Protein AF-A0A6L3X9N5-F1 (afdb_monomer)

Structure (mmCIF, N/CA/C/O backbone):
data_AF-A0A6L3X9N5-F1
#
_entry.id   AF-A0A6L3X9N5-F1
#
loop_
_atom_site.group_PDB
_atom_site.id
_atom_site.type_symbol
_atom_site.label_atom_id
_atom_site.label_alt_id
_atom_site.label_comp_id
_atom_site.label_asym_id
_atom_site.label_entity_id
_atom_site.label_seq_id
_atom_site.pdbx_PDB_ins_code
_atom_site.Cartn_x
_atom_site.Cartn_y
_atom_site.Cartn_z
_atom_site.occupancy
_atom_site.B_iso_or_equiv
_atom_site.auth_seq_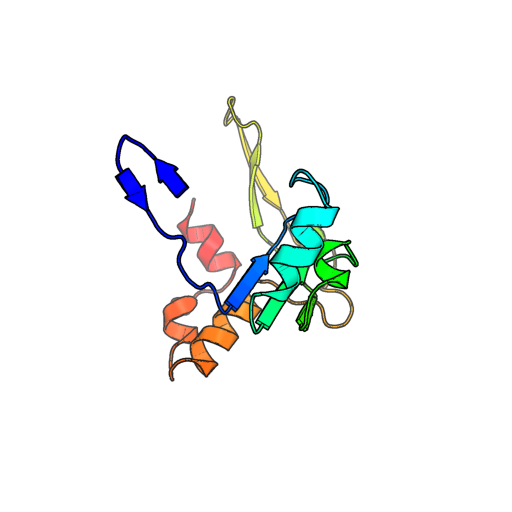id
_atom_site.auth_comp_id
_atom_site.auth_asym_id
_atom_site.auth_atom_id
_atom_site.pdbx_PDB_model_num
ATOM 1 N N . TYR A 1 1 ? 23.216 -17.745 -5.261 1.00 89.69 1 TYR A N 1
ATOM 2 C CA . TYR A 1 1 ? 23.968 -16.522 -5.569 1.00 89.69 1 TYR A CA 1
ATOM 3 C C . TYR A 1 1 ? 25.138 -16.423 -4.612 1.00 89.69 1 TYR A C 1
ATOM 5 O O . TYR A 1 1 ? 25.022 -16.859 -3.475 1.00 89.69 1 TYR A O 1
ATOM 13 N N . GLN A 1 2 ? 26.260 -15.897 -5.093 1.00 94.94 2 GLN A N 1
ATOM 14 C CA . GLN A 1 2 ? 27.457 -15.691 -4.283 1.00 94.94 2 GLN A CA 1
ATOM 15 C C . GLN A 1 2 ? 27.336 -14.375 -3.519 1.00 94.94 2 GLN A C 1
ATOM 17 O O . GLN A 1 2 ? 27.064 -13.340 -4.129 1.00 94.94 2 GLN A O 1
ATOM 22 N N . HIS A 1 3 ? 27.521 -14.399 -2.203 1.00 93.44 3 HIS A N 1
ATOM 23 C CA . HIS A 1 3 ? 27.561 -13.187 -1.388 1.00 93.44 3 HIS A CA 1
ATOM 24 C C . HIS A 1 3 ? 28.453 -13.395 -0.165 1.00 93.44 3 HIS A C 1
ATOM 26 O O . HIS A 1 3 ? 28.259 -14.352 0.579 1.00 93.44 3 HIS A O 1
ATOM 32 N N . ASN A 1 4 ? 29.428 -12.503 0.039 1.00 93.56 4 ASN A N 1
ATOM 33 C CA . ASN A 1 4 ? 30.396 -12.560 1.142 1.00 93.56 4 ASN A CA 1
ATOM 34 C C . ASN A 1 4 ? 31.062 -13.944 1.312 1.00 93.56 4 ASN A C 1
ATOM 36 O O . ASN A 1 4 ? 31.163 -14.457 2.423 1.00 93.56 4 ASN A O 1
ATOM 40 N N . GLY A 1 5 ? 31.485 -14.559 0.200 1.00 95.56 5 GLY A N 1
ATOM 41 C CA . GLY A 1 5 ? 32.164 -15.864 0.197 1.00 95.56 5 GLY A CA 1
ATOM 42 C C . GLY A 1 5 ? 31.257 -17.063 0.484 1.00 95.56 5 GLY A C 1
ATOM 43 O O . GLY A 1 5 ? 31.761 -18.135 0.805 1.00 95.56 5 GLY A O 1
ATOM 44 N N . GLN A 1 6 ? 29.935 -16.884 0.408 1.00 95.12 6 GLN A N 1
ATOM 45 C CA . GLN A 1 6 ? 28.957 -17.942 0.632 1.00 95.12 6 GLN A CA 1
ATOM 46 C C . GLN A 1 6 ? 28.048 -18.147 -0.578 1.00 95.12 6 GLN A C 1
ATOM 48 O O . GLN A 1 6 ? 27.513 -17.192 -1.155 1.00 95.12 6 GLN A O 1
ATOM 53 N N . ASP A 1 7 ? 27.778 -19.417 -0.853 1.00 96.25 7 ASP A N 1
ATOM 54 C CA . ASP A 1 7 ? 26.750 -19.883 -1.770 1.00 96.25 7 ASP A CA 1
ATOM 55 C C . ASP A 1 7 ? 25.398 -19.822 -1.057 1.00 96.25 7 ASP A C 1
ATOM 57 O O . ASP A 1 7 ? 25.088 -20.637 -0.189 1.00 96.25 7 ASP A O 1
ATOM 61 N N . ARG A 1 8 ? 24.582 -18.824 -1.399 1.00 94.62 8 ARG A N 1
ATOM 62 C CA . ARG A 1 8 ? 23.242 -18.643 -0.826 1.00 94.62 8 ARG A CA 1
ATOM 63 C C . ARG A 1 8 ? 22.157 -18.972 -1.838 1.00 94.62 8 ARG A C 1
ATOM 65 O O . ARG A 1 8 ? 22.344 -18.802 -3.042 1.00 94.62 8 ARG A O 1
ATOM 72 N N . HIS A 1 9 ? 20.983 -19.361 -1.366 1.00 93.31 9 HIS A N 1
ATOM 73 C CA . HIS A 1 9 ? 19.789 -19.484 -2.198 1.00 93.31 9 HIS A CA 1
ATOM 74 C C . HIS A 1 9 ? 18.822 -18.355 -1.862 1.00 93.31 9 HIS A C 1
ATOM 76 O O . HIS A 1 9 ? 18.738 -17.926 -0.713 1.00 93.31 9 HIS A O 1
ATOM 82 N N . PHE A 1 10 ? 18.128 -17.839 -2.875 1.00 91.38 10 PHE A N 1
ATOM 83 C CA . PHE A 1 10 ? 17.020 -16.930 -2.613 1.00 91.38 10 PHE A CA 1
ATOM 84 C C . PHE A 1 10 ? 15.858 -17.721 -2.003 1.00 91.38 10 PHE A C 1
ATOM 86 O O . PHE A 1 10 ? 15.676 -18.882 -2.382 1.00 91.38 10 PHE A O 1
ATOM 93 N N . PRO A 1 11 ? 15.083 -17.119 -1.086 1.00 93.75 11 PRO A N 1
ATOM 94 C CA . PRO A 1 11 ? 13.847 -17.731 -0.627 1.00 93.75 11 PRO A CA 1
ATOM 95 C C . PRO A 1 11 ? 12.870 -17.901 -1.798 1.00 93.75 11 PRO A C 1
ATOM 97 O O . PRO A 1 11 ? 12.885 -17.125 -2.758 1.00 93.75 11 PRO A O 1
ATOM 100 N N . ASP A 1 12 ? 12.012 -18.913 -1.702 1.00 95.31 12 ASP A N 1
ATOM 101 C CA . ASP A 1 12 ? 10.928 -19.148 -2.655 1.00 95.31 12 ASP A CA 1
ATOM 102 C C . ASP A 1 12 ? 9.721 -18.274 -2.280 1.00 95.31 12 ASP A C 1
ATOM 104 O O . ASP A 1 12 ? 8.848 -18.671 -1.511 1.00 95.31 12 ASP A O 1
ATOM 108 N N . ILE A 1 13 ? 9.735 -17.024 -2.749 1.00 96.56 13 ILE A N 1
ATOM 109 C CA . ILE A 1 13 ? 8.700 -16.028 -2.446 1.00 96.56 13 ILE A CA 1
ATOM 110 C C . ILE A 1 13 ? 7.409 -16.399 -3.182 1.00 96.56 13 ILE A C 1
ATOM 112 O O . ILE A 1 13 ? 7.376 -16.390 -4.412 1.00 96.56 13 ILE A O 1
ATOM 116 N N . LYS A 1 14 ? 6.341 -16.676 -2.423 1.00 97.94 14 LYS A N 1
ATOM 117 C CA . LYS A 1 14 ? 5.013 -17.021 -2.962 1.00 97.94 14 LYS A CA 1
ATOM 118 C C . LYS A 1 14 ? 4.031 -15.861 -3.007 1.00 97.94 14 LYS A C 1
ATOM 120 O O . LYS A 1 14 ? 3.111 -15.883 -3.811 1.00 97.94 14 LYS A O 1
ATOM 125 N N . PHE A 1 15 ? 4.231 -14.847 -2.177 1.00 97.81 15 PHE A N 1
ATOM 126 C CA . PHE A 1 15 ? 3.300 -13.739 -2.036 1.00 97.81 15 PHE A CA 1
ATOM 127 C C . PHE A 1 15 ? 4.040 -12.407 -2.050 1.00 97.81 15 PHE A C 1
ATOM 129 O O . PHE A 1 15 ? 5.075 -12.267 -1.393 1.00 97.81 15 PHE A O 1
ATOM 136 N N . VAL A 1 16 ? 3.500 -11.435 -2.783 1.00 97.00 16 VAL A N 1
ATOM 137 C CA . VAL A 1 16 ? 4.001 -10.060 -2.816 1.00 97.00 16 VAL A CA 1
ATOM 138 C C . VAL A 1 16 ? 2.837 -9.106 -2.581 1.00 97.00 16 VAL A C 1
ATOM 140 O O . VAL A 1 16 ? 1.918 -9.043 -3.390 1.00 97.00 16 VAL A O 1
ATOM 143 N N . TRP A 1 17 ? 2.913 -8.319 -1.509 1.00 97.00 17 TRP A N 1
ATOM 144 C CA . TRP A 1 17 ? 2.088 -7.125 -1.331 1.00 97.00 17 TRP A CA 1
ATOM 145 C C . TRP A 1 17 ? 2.964 -5.900 -1.540 1.00 97.00 17 TRP A C 1
ATOM 147 O O . TRP A 1 17 ? 3.983 -5.749 -0.865 1.00 97.00 17 TRP A O 1
ATOM 157 N N . TRP A 1 18 ? 2.576 -5.017 -2.454 1.00 96.00 18 TRP A N 1
ATOM 158 C CA . TRP A 1 18 ? 3.301 -3.779 -2.711 1.00 96.00 18 TRP A CA 1
ATOM 159 C C . TRP A 1 18 ? 2.381 -2.568 -2.566 1.00 96.00 18 TRP A C 1
ATOM 161 O O . TRP A 1 18 ? 1.316 -2.537 -3.174 1.00 96.00 18 TRP A O 1
ATOM 171 N N . ALA A 1 19 ? 2.806 -1.554 -1.811 1.00 95.75 19 ALA A N 1
ATOM 172 C CA . ALA A 1 19 ? 2.081 -0.294 -1.647 1.00 95.75 19 ALA A CA 1
ATOM 173 C C . ALA A 1 19 ? 2.971 0.894 -2.049 1.00 95.75 19 ALA A C 1
ATOM 175 O O . ALA A 1 19 ? 4.121 0.979 -1.617 1.00 95.75 19 ALA A O 1
ATOM 176 N N . GLY A 1 20 ? 2.456 1.787 -2.901 1.00 82.19 20 GLY A N 1
ATOM 177 C CA . GLY A 1 20 ? 3.083 3.084 -3.199 1.00 82.19 20 GLY A CA 1
ATOM 178 C C . GLY A 1 20 ? 4.437 3.044 -3.924 1.00 82.19 20 GLY A C 1
ATOM 179 O O . GLY A 1 20 ? 5.294 3.888 -3.665 1.00 82.19 20 GLY A O 1
ATOM 180 N N . GLY A 1 21 ? 4.676 2.083 -4.828 1.00 82.62 21 GLY A N 1
ATOM 181 C CA . GLY A 1 21 ? 5.937 2.038 -5.576 1.00 82.62 21 GLY A CA 1
ATOM 182 C C . GLY A 1 21 ? 5.847 1.524 -7.011 1.00 82.62 21 GLY A C 1
ATOM 183 O O . GLY A 1 21 ? 4.896 0.875 -7.443 1.00 82.62 21 GLY A O 1
ATOM 184 N N . ALA A 1 22 ? 6.893 1.840 -7.772 1.00 86.31 22 ALA A N 1
ATOM 185 C CA . ALA A 1 22 ? 6.889 1.760 -9.226 1.00 86.31 22 ALA A CA 1
ATOM 186 C C . ALA A 1 22 ? 7.885 0.703 -9.751 1.00 86.31 22 ALA A C 1
ATOM 188 O O . ALA A 1 22 ? 8.892 1.014 -10.395 1.00 86.31 22 ALA A O 1
ATOM 189 N N . ASN A 1 23 ? 7.575 -0.567 -9.471 1.00 89.81 23 ASN A N 1
ATOM 190 C CA . ASN A 1 23 ? 8.387 -1.765 -9.751 1.00 89.81 23 ASN A CA 1
ATOM 191 C C . ASN A 1 23 ? 8.907 -1.834 -11.185 1.00 89.81 23 ASN A C 1
ATOM 193 O O . ASN A 1 23 ? 10.083 -2.091 -11.432 1.00 89.81 23 ASN A O 1
ATOM 197 N N . PHE A 1 24 ? 8.036 -1.527 -12.140 1.00 93.69 24 PHE A N 1
ATOM 198 C CA . PHE A 1 24 ? 8.346 -1.613 -13.566 1.00 93.69 24 PHE A CA 1
ATOM 199 C C . PHE A 1 24 ? 9.056 -0.374 -14.130 1.00 93.69 24 PHE A C 1
ATOM 201 O O . PHE A 1 24 ? 9.397 -0.364 -15.310 1.00 93.69 24 PHE A O 1
ATOM 208 N N . THR A 1 25 ? 9.313 0.648 -13.308 1.00 91.50 25 THR A N 1
ATOM 209 C CA . THR A 1 25 ? 10.108 1.829 -13.689 1.00 91.50 25 THR A CA 1
ATOM 210 C C . THR A 1 25 ? 11.412 1.957 -12.908 1.00 91.50 25 THR A C 1
ATOM 212 O O . THR A 1 25 ? 12.399 2.413 -13.475 1.00 91.50 25 THR A O 1
ATOM 215 N N . HIS A 1 26 ? 11.453 1.564 -11.629 1.00 92.62 26 HIS A N 1
ATOM 216 C CA . HIS A 1 26 ? 12.652 1.727 -10.796 1.00 92.62 26 HIS A CA 1
ATOM 217 C C . HIS A 1 26 ? 13.642 0.550 -10.890 1.00 92.62 26 HIS A C 1
ATOM 219 O O . HIS A 1 26 ? 14.817 0.705 -10.556 1.0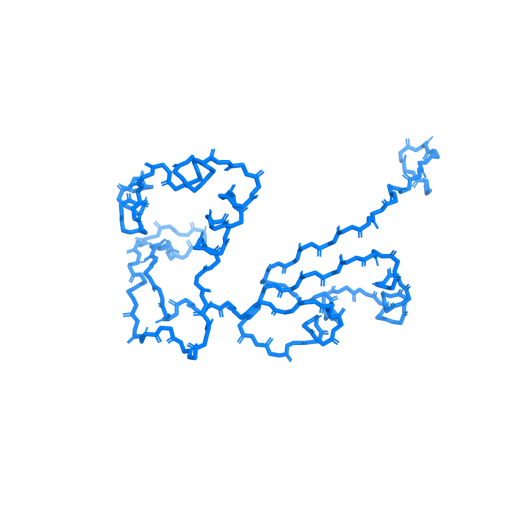0 92.62 26 HIS A O 1
ATOM 225 N N . HIS A 1 27 ? 13.183 -0.621 -11.348 1.00 95.06 27 HIS A N 1
ATOM 226 C CA . HIS A 1 27 ? 13.971 -1.844 -11.406 1.00 95.06 27 HIS A CA 1
ATOM 227 C C . HIS A 1 27 ? 14.497 -2.051 -12.822 1.00 95.06 27 HIS A C 1
ATOM 229 O O . HIS A 1 27 ? 13.801 -1.816 -13.811 1.00 95.06 27 HIS A O 1
ATOM 235 N N . GLN A 1 28 ? 15.753 -2.472 -12.913 1.00 94.50 28 GLN A N 1
ATOM 236 C CA . GLN A 1 28 ? 16.457 -2.591 -14.182 1.00 94.50 28 GLN A CA 1
ATOM 237 C C . GLN A 1 28 ? 16.058 -3.879 -14.909 1.00 94.50 28 GLN A C 1
ATOM 239 O O . GLN A 1 28 ? 15.572 -4.825 -14.295 1.00 94.50 28 GLN A O 1
ATOM 244 N N . ASP A 1 29 ? 16.312 -3.917 -16.220 1.00 97.31 29 ASP A N 1
ATOM 245 C CA . ASP A 1 29 ? 15.990 -5.057 -17.088 1.00 97.31 29 ASP A CA 1
ATOM 246 C C . ASP A 1 29 ? 14.539 -5.538 -16.906 1.00 97.31 29 ASP A C 1
ATOM 248 O O . ASP A 1 29 ? 14.243 -6.611 -16.370 1.00 97.31 29 ASP A O 1
ATOM 252 N N . THR A 1 30 ? 13.606 -4.718 -17.388 1.00 95.44 30 THR A N 1
ATOM 253 C CA . THR A 1 30 ? 12.165 -4.959 -17.266 1.00 95.44 30 THR A CA 1
ATOM 254 C C . THR A 1 30 ? 11.742 -6.304 -17.865 1.00 95.44 30 THR A C 1
ATOM 256 O O . THR A 1 30 ? 10.839 -6.949 -17.346 1.00 95.44 30 THR A O 1
ATOM 259 N N . ASN A 1 31 ? 12.421 -6.796 -18.906 1.00 96.06 31 ASN A N 1
ATOM 260 C CA . ASN A 1 31 ? 12.111 -8.102 -19.496 1.00 96.06 31 ASN A CA 1
ATOM 261 C C . ASN A 1 31 ? 12.436 -9.254 -18.540 1.00 96.06 31 ASN A C 1
ATOM 263 O O . ASN A 1 31 ? 11.686 -10.231 -18.453 1.00 96.06 31 ASN A O 1
ATOM 267 N N . ARG A 1 32 ? 13.557 -9.164 -17.816 1.00 96.75 32 ARG A N 1
ATOM 268 C CA . ARG A 1 32 ? 13.873 -10.116 -16.748 1.00 96.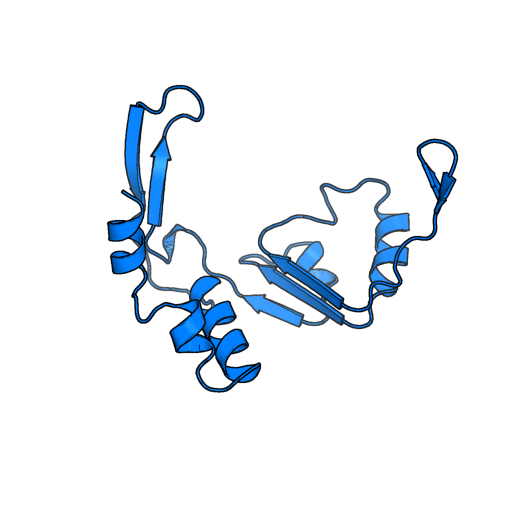75 32 ARG A CA 1
ATOM 269 C C . ARG A 1 32 ? 12.909 -9.976 -15.578 1.00 96.75 32 ARG A C 1
ATOM 271 O O . ARG A 1 32 ? 12.500 -11.009 -15.045 1.00 96.75 32 ARG A O 1
ATOM 278 N N . LEU A 1 33 ? 12.531 -8.749 -15.218 1.00 96.31 33 LEU A N 1
ATOM 279 C CA . LEU A 1 33 ? 11.542 -8.501 -14.173 1.00 96.31 33 LEU A CA 1
ATOM 280 C C . LEU A 1 33 ? 10.208 -9.166 -14.506 1.00 96.31 33 LEU A C 1
ATOM 282 O O . LEU A 1 33 ? 9.734 -9.938 -13.688 1.00 96.31 33 LEU A O 1
ATOM 286 N N . ILE A 1 34 ? 9.658 -8.957 -15.708 1.00 95.44 34 ILE A N 1
ATOM 287 C CA . ILE A 1 34 ? 8.388 -9.561 -16.146 1.00 95.44 34 ILE A CA 1
ATOM 288 C C . ILE A 1 34 ? 8.415 -11.075 -15.923 1.00 95.44 34 ILE A C 1
ATOM 290 O O . ILE A 1 34 ? 7.514 -11.616 -15.295 1.00 95.44 34 ILE A O 1
ATOM 294 N N . ARG A 1 35 ? 9.485 -11.761 -16.352 1.00 96.38 35 ARG A N 1
ATOM 295 C CA . ARG A 1 35 ? 9.629 -13.214 -16.143 1.00 96.38 35 ARG A CA 1
ATOM 296 C C . ARG A 1 35 ? 9.705 -13.604 -14.667 1.00 96.38 35 ARG A C 1
ATOM 298 O O . ARG A 1 35 ? 9.205 -14.658 -14.292 1.00 96.38 35 ARG A O 1
ATOM 305 N N . ALA A 1 36 ? 10.369 -12.803 -13.838 1.00 95.12 36 ALA A N 1
ATOM 306 C CA . ALA A 1 36 ? 10.455 -13.051 -12.401 1.00 95.12 36 ALA A CA 1
ATOM 307 C C . ALA A 1 36 ? 9.126 -12.769 -11.683 1.00 95.12 36 ALA A C 1
ATOM 309 O O . ALA A 1 36 ? 8.797 -13.476 -10.736 1.00 95.12 36 ALA A O 1
ATOM 310 N N . TRP A 1 37 ? 8.359 -11.789 -12.163 1.00 95.06 37 TRP A N 1
ATOM 311 C CA . TRP A 1 37 ? 7.069 -11.370 -11.616 1.00 95.06 37 TRP A CA 1
ATOM 312 C C . TRP A 1 37 ? 5.982 -12.438 -11.767 1.00 95.06 37 TRP A C 1
ATOM 314 O O . TRP A 1 37 ? 5.002 -12.403 -11.045 1.00 95.06 37 TRP A O 1
ATOM 324 N N . GLN A 1 38 ? 6.172 -13.407 -12.670 1.00 94.62 38 GLN A N 1
ATOM 325 C CA . GLN A 1 38 ? 5.287 -14.569 -12.834 1.00 94.62 38 GLN A CA 1
ATOM 326 C C . GLN A 1 38 ? 5.572 -15.711 -11.839 1.00 94.62 38 GLN A C 1
ATOM 328 O O . GLN A 1 38 ? 4.972 -16.775 -11.951 1.00 94.62 38 GLN A O 1
ATOM 333 N N . LYS A 1 39 ? 6.560 -15.564 -10.942 1.00 96.50 39 LYS A N 1
ATOM 334 C CA . LYS A 1 39 ? 6.945 -16.625 -9.995 1.00 96.50 39 LYS A CA 1
ATOM 335 C C . LYS A 1 39 ? 6.131 -16.651 -8.697 1.00 96.50 39 LYS A C 1
ATOM 337 O O . LYS A 1 39 ? 5.864 -17.763 -8.244 1.00 96.50 39 LYS A O 1
ATOM 342 N N . PRO A 1 40 ? 5.800 -15.507 -8.062 1.00 97.44 40 PRO A N 1
ATOM 343 C CA . PRO A 1 40 ? 4.876 -15.505 -6.935 1.00 97.44 40 PRO A CA 1
ATOM 344 C C . PRO A 1 40 ? 3.518 -16.070 -7.357 1.00 97.44 40 PRO A C 1
ATOM 346 O O . PRO A 1 40 ? 3.103 -15.916 -8.501 1.00 97.44 40 PRO A O 1
ATOM 349 N N . GLU A 1 41 ? 2.838 -16.721 -6.424 1.00 98.31 41 GLU A N 1
ATOM 350 C CA . GLU A 1 41 ? 1.495 -17.273 -6.612 1.00 98.31 41 GLU A CA 1
ATOM 351 C C . GLU A 1 41 ? 0.415 -16.191 -6.509 1.00 98.31 41 GLU A C 1
ATOM 353 O O . GLU A 1 41 ? -0.677 -16.370 -7.039 1.00 98.31 41 GLU A O 1
ATOM 358 N N . LEU A 1 42 ? 0.714 -15.086 -5.817 1.00 98.19 42 LEU A N 1
ATOM 359 C CA . LEU A 1 42 ? -0.190 -13.953 -5.675 1.00 98.19 42 LEU A CA 1
ATOM 360 C C . LEU A 1 42 ? 0.580 -12.635 -5.513 1.00 98.19 42 LEU A C 1
ATOM 362 O O . LEU A 1 42 ? 1.466 -12.505 -4.659 1.00 98.19 42 LEU A O 1
ATOM 366 N N . VAL A 1 43 ? 0.192 -11.643 -6.311 1.00 97.75 43 VAL A N 1
ATOM 367 C CA . VAL A 1 43 ? 0.686 -10.268 -6.281 1.00 97.75 43 VAL A CA 1
ATOM 368 C C . VAL A 1 43 ? -0.473 -9.297 -6.054 1.00 97.75 43 VAL A C 1
ATOM 370 O O . VAL A 1 43 ? -1.358 -9.145 -6.897 1.00 97.75 43 VAL A O 1
ATOM 373 N N . VAL A 1 44 ? -0.424 -8.587 -4.928 1.00 97.69 44 VAL A N 1
ATOM 374 C CA . VAL A 1 44 ? -1.372 -7.531 -4.557 1.00 97.69 4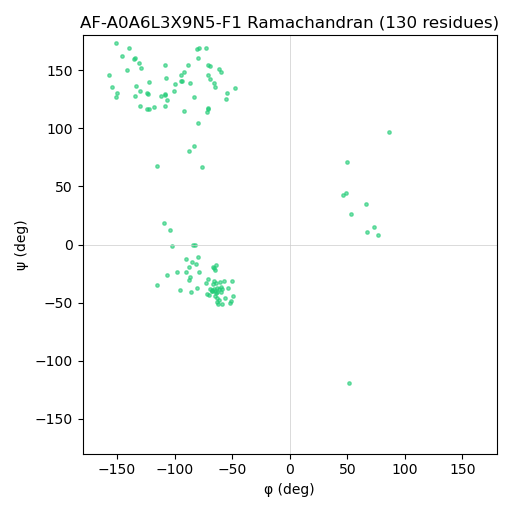4 VAL A CA 1
ATOM 375 C C . VAL A 1 44 ? -0.682 -6.175 -4.654 1.00 97.69 44 VAL A C 1
ATOM 377 O O . VAL A 1 44 ? 0.401 -5.985 -4.094 1.00 97.69 44 VAL A O 1
ATOM 380 N N . ILE A 1 45 ? -1.310 -5.224 -5.344 1.00 97.38 45 ILE A N 1
ATOM 381 C CA . ILE A 1 45 ? -0.824 -3.846 -5.466 1.00 97.38 45 ILE A CA 1
ATOM 382 C C . ILE A 1 45 ? -1.844 -2.886 -4.839 1.00 97.38 45 ILE A C 1
ATOM 384 O O . ILE A 1 45 ? -2.974 -2.804 -5.316 1.00 97.38 45 ILE A O 1
ATOM 388 N N . SER A 1 46 ? -1.434 -2.149 -3.801 1.00 97.00 46 SER A N 1
ATOM 389 C CA . SER A 1 46 ? -2.169 -0.994 -3.260 1.00 97.00 46 SER A CA 1
ATOM 390 C C . SER A 1 46 ? -1.675 0.277 -3.946 1.00 97.00 46 SER A C 1
ATOM 392 O O . SER A 1 46 ? -0.488 0.617 -3.855 1.00 97.00 46 SER A O 1
ATOM 394 N N . GLU A 1 47 ? -2.550 0.933 -4.704 1.00 95.69 47 GLU A N 1
ATOM 395 C CA . GLU A 1 47 ? -2.155 2.037 -5.574 1.00 95.69 47 GLU A CA 1
ATOM 396 C C . GLU A 1 47 ? -3.333 2.967 -5.893 1.00 95.69 47 GLU A C 1
ATOM 398 O O . GLU A 1 47 ? -4.475 2.536 -6.045 1.00 95.69 47 GLU A O 1
ATOM 403 N N . CYS A 1 48 ? -3.039 4.260 -6.023 1.00 95.81 48 CYS A N 1
ATOM 404 C CA . CYS A 1 48 ? -4.019 5.300 -6.344 1.00 95.81 48 CYS A CA 1
ATOM 405 C C . CYS A 1 48 ? -4.175 5.536 -7.862 1.00 95.81 48 CYS A C 1
ATOM 407 O O . CYS A 1 48 ? -5.125 6.176 -8.312 1.00 95.81 48 CYS A O 1
ATOM 409 N N . PHE A 1 49 ? -3.264 4.989 -8.675 1.00 94.06 49 PHE A N 1
ATOM 410 C CA . PHE A 1 49 ? -3.235 5.119 -10.134 1.00 94.06 49 PHE A CA 1
ATOM 411 C C . PHE A 1 49 ? -3.065 3.781 -10.878 1.00 94.06 49 PHE A C 1
ATOM 413 O O . PHE A 1 49 ? -2.447 2.833 -10.406 1.00 94.06 49 PHE A O 1
ATOM 420 N N . TRP A 1 50 ? -3.501 3.716 -12.139 1.00 94.69 50 TRP A N 1
ATOM 421 C CA . TRP A 1 50 ? -3.262 2.554 -13.013 1.00 94.69 50 TRP A CA 1
ATOM 422 C C . TRP A 1 50 ? -1.819 2.489 -13.555 1.00 94.69 50 TRP A C 1
ATOM 424 O O . TRP A 1 50 ? -1.562 2.636 -14.756 1.00 94.69 50 TRP A O 1
ATOM 434 N N . THR A 1 51 ? -0.854 2.269 -12.659 1.00 94.69 51 THR A N 1
ATOM 435 C CA . THR A 1 51 ? 0.577 2.163 -12.978 1.00 94.69 51 THR A CA 1
ATOM 436 C C . THR A 1 51 ? 0.922 0.854 -13.696 1.00 94.69 51 THR A C 1
ATOM 438 O O . THR A 1 51 ? 0.128 -0.085 -13.766 1.00 94.69 51 THR A O 1
ATOM 441 N N . ALA A 1 52 ? 2.143 0.753 -14.236 1.00 94.50 52 ALA A N 1
ATOM 442 C CA . ALA A 1 52 ? 2.632 -0.502 -14.806 1.00 94.50 52 ALA A CA 1
ATOM 443 C C . ALA A 1 52 ? 2.692 -1.634 -13.762 1.00 94.50 52 ALA A C 1
ATOM 445 O O . ALA A 1 52 ? 2.434 -2.776 -14.125 1.00 94.50 52 ALA A O 1
ATOM 446 N N . SER A 1 53 ? 2.962 -1.329 -12.485 1.00 94.06 53 SER A N 1
ATOM 447 C CA . SER A 1 53 ? 2.878 -2.310 -11.394 1.00 94.06 53 SER A CA 1
ATOM 448 C C . SER A 1 53 ? 1.451 -2.829 -11.226 1.00 94.06 53 SER A C 1
ATOM 450 O O . SER A 1 53 ? 1.253 -4.039 -11.242 1.00 94.06 53 SER A O 1
ATOM 452 N N . ALA A 1 54 ? 0.460 -1.931 -11.154 1.00 95.31 54 ALA A N 1
ATOM 45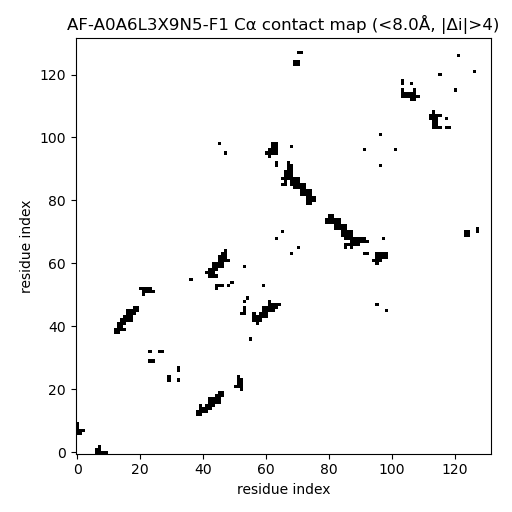3 C CA . ALA A 1 54 ? -0.950 -2.306 -11.026 1.00 95.31 54 ALA A CA 1
ATOM 454 C C . ALA A 1 54 ? -1.431 -3.174 -12.204 1.00 95.31 54 ALA A C 1
ATOM 456 O O . ALA A 1 54 ? -2.173 -4.129 -12.013 1.00 95.31 54 ALA A O 1
ATOM 457 N N . LYS A 1 55 ? -0.946 -2.907 -13.425 1.00 94.50 55 LYS A N 1
ATOM 458 C CA . LYS A 1 55 ? -1.261 -3.719 -14.617 1.00 94.50 55 LYS A CA 1
ATOM 459 C C . LYS A 1 55 ? -0.716 -5.152 -14.576 1.00 94.50 55 LYS A C 1
ATOM 461 O O . LYS A 1 55 ? -1.192 -5.978 -15.346 1.00 94.50 55 LYS A O 1
ATOM 466 N N . HIS A 1 56 ? 0.290 -5.429 -13.747 1.00 95.06 56 HIS A N 1
ATOM 467 C CA . HIS A 1 56 ? 0.890 -6.760 -13.581 1.00 95.06 56 HIS A CA 1
ATOM 468 C C . HIS A 1 56 ? 0.542 -7.384 -12.218 1.00 95.06 56 HIS A C 1
ATOM 470 O O . HIS A 1 56 ? 1.253 -8.277 -11.758 1.00 95.06 56 HIS A O 1
ATOM 476 N N . ALA A 1 57 ? -0.497 -6.881 -11.551 1.00 96.62 57 ALA A N 1
ATOM 477 C CA . ALA A 1 57 ? -1.020 -7.441 -10.313 1.00 96.62 57 ALA A CA 1
ATOM 478 C C . ALA A 1 57 ? -2.080 -8.508 -10.600 1.00 96.62 57 ALA A C 1
ATOM 480 O O . ALA A 1 57 ? -2.782 -8.425 -11.609 1.00 96.62 57 ALA A O 1
ATOM 481 N N . ASP A 1 58 ? -2.257 -9.440 -9.668 1.00 98.19 58 ASP A N 1
ATOM 482 C CA . ASP A 1 58 ? -3.437 -10.307 -9.643 1.00 98.19 58 ASP A CA 1
ATOM 483 C C . ASP A 1 58 ? -4.627 -9.576 -9.003 1.00 98.19 58 ASP A C 1
ATOM 485 O O . ASP A 1 58 ? -5.765 -9.708 -9.449 1.00 98.19 58 ASP A O 1
ATOM 489 N N . ILE A 1 59 ? -4.358 -8.771 -7.965 1.00 97.62 59 ILE A N 1
ATOM 490 C CA . ILE A 1 59 ? -5.348 -7.947 -7.263 1.00 97.62 59 ILE A CA 1
ATOM 491 C C . ILE A 1 59 ? -4.827 -6.513 -7.155 1.00 97.62 59 ILE A C 1
ATOM 493 O O . ILE A 1 59 ? -3.698 -6.278 -6.718 1.00 97.62 59 ILE A O 1
ATOM 497 N N . VAL A 1 60 ? -5.678 -5.550 -7.507 1.00 97.06 60 VAL A N 1
ATOM 498 C CA . VAL A 1 60 ? -5.426 -4.119 -7.300 1.00 97.06 60 VAL A CA 1
ATOM 499 C C . VAL A 1 60 ? -6.393 -3.599 -6.247 1.00 97.06 60 VAL A C 1
ATOM 501 O O . VAL A 1 60 ? -7.602 -3.787 -6.374 1.00 97.06 60 VAL A O 1
ATOM 504 N N . LEU A 1 61 ? -5.856 -2.941 -5.222 1.00 97.25 61 LEU A N 1
ATOM 505 C CA . LEU A 1 61 ? -6.631 -2.263 -4.190 1.00 97.25 61 LEU A CA 1
ATOM 506 C C . LEU A 1 61 ? -6.500 -0.746 -4.387 1.00 97.25 61 LEU A C 1
ATOM 508 O O . LEU A 1 61 ? -5.374 -0.238 -4.361 1.00 97.25 61 LEU A O 1
ATOM 512 N N . PRO A 1 62 ? -7.609 -0.020 -4.621 1.00 97.06 62 PRO A N 1
ATOM 513 C CA . PRO A 1 62 ? -7.561 1.417 -4.841 1.00 97.06 62 PRO A CA 1
ATOM 514 C C . PRO A 1 62 ? -7.247 2.147 -3.530 1.00 97.06 62 PRO A C 1
ATOM 516 O O . PRO A 1 62 ? -8.052 2.152 -2.595 1.00 97.06 62 PRO A O 1
ATOM 519 N N . ALA A 1 63 ? -6.077 2.778 -3.478 1.00 97.50 63 ALA A N 1
ATOM 520 C CA . ALA A 1 63 ? -5.646 3.589 -2.345 1.00 97.50 63 ALA A CA 1
ATOM 521 C C . ALA A 1 63 ? -6.035 5.059 -2.536 1.00 97.50 63 ALA A C 1
ATOM 523 O O . ALA A 1 63 ? -6.043 5.574 -3.657 1.00 97.50 63 ALA A O 1
ATOM 524 N N . THR A 1 64 ? -6.308 5.762 -1.441 1.00 97.94 64 THR A N 1
ATOM 525 C CA . THR A 1 64 ? -6.469 7.220 -1.463 1.00 97.94 64 THR A CA 1
ATOM 526 C C . THR A 1 64 ? -5.141 7.938 -1.704 1.00 97.94 64 THR A C 1
ATOM 528 O O . THR A 1 64 ? -4.051 7.463 -1.369 1.00 97.94 64 THR A O 1
ATOM 531 N N . THR A 1 65 ? -5.225 9.146 -2.250 1.00 97.50 65 THR A N 1
ATOM 532 C CA . THR A 1 65 ? -4.129 10.117 -2.270 1.00 97.50 65 THR A CA 1
ATOM 533 C C . THR A 1 65 ? -4.031 10.862 -0.935 1.00 97.50 65 THR A C 1
ATOM 535 O O . THR A 1 65 ? -4.949 10.856 -0.115 1.00 97.50 65 THR A O 1
ATOM 538 N N . SER A 1 66 ? -2.934 11.593 -0.721 1.00 96.44 66 SER A N 1
ATOM 539 C CA . SER A 1 66 ? -2.776 12.441 0.469 1.00 96.44 66 SER A CA 1
ATOM 540 C C . SER A 1 66 ? -3.782 13.597 0.552 1.00 96.44 66 SER A C 1
ATOM 542 O O . SER A 1 66 ? -3.987 14.143 1.629 1.00 96.44 66 SER A O 1
ATOM 544 N N . PHE A 1 67 ? -4.445 13.969 -0.548 1.00 97.38 67 PHE A N 1
ATOM 545 C CA . PHE A 1 67 ? -5.480 15.009 -0.546 1.00 97.38 67 PHE A CA 1
ATOM 546 C C . PHE A 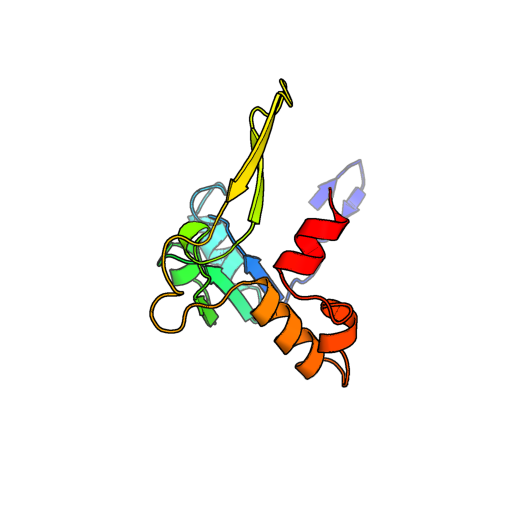1 67 ? -6.841 14.509 -0.040 1.00 97.38 67 PHE A C 1
ATOM 548 O O . PHE A 1 67 ? -7.743 15.317 0.198 1.00 97.38 67 PHE A O 1
ATOM 555 N N . GLU A 1 68 ? -6.996 13.196 0.116 1.00 98.00 68 GLU A N 1
ATOM 556 C CA . GLU A 1 68 ? -8.242 12.527 0.502 1.00 98.00 68 GLU A CA 1
ATOM 557 C C . GLU A 1 68 ? -8.273 12.105 1.978 1.00 98.00 68 GLU A C 1
ATOM 559 O O . GLU A 1 68 ? -9.307 11.638 2.456 1.00 98.00 68 GLU A O 1
ATOM 564 N N . ARG A 1 69 ? -7.187 12.356 2.721 1.00 96.06 69 ARG A N 1
ATOM 565 C CA . ARG A 1 69 ? -7.025 12.012 4.142 1.00 96.06 69 ARG A CA 1
ATOM 566 C C . ARG A 1 69 ? -6.321 13.113 4.933 1.00 96.06 69 ARG A C 1
ATOM 568 O O . ARG A 1 69 ? -5.828 14.075 4.348 1.00 96.06 69 ARG A O 1
ATOM 575 N N . ASN A 1 70 ? -6.332 12.996 6.259 1.00 95.19 70 ASN A N 1
ATOM 576 C CA . ASN A 1 70 ? -5.577 13.887 7.137 1.00 95.19 70 ASN A CA 1
ATOM 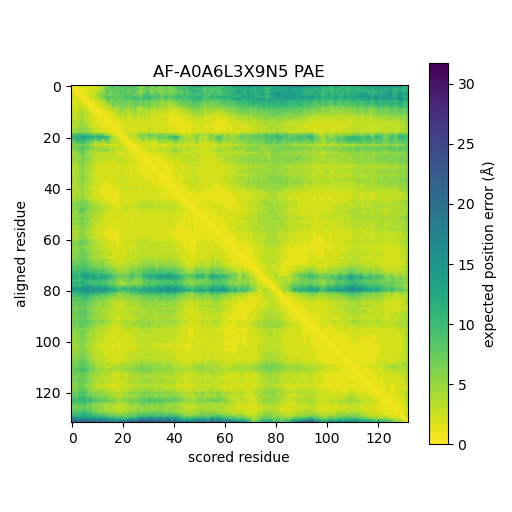577 C C . ASN A 1 70 ? -4.213 13.281 7.457 1.00 95.19 70 ASN A C 1
ATOM 579 O O . ASN A 1 70 ? -4.114 12.083 7.699 1.00 95.19 70 ASN A O 1
ATOM 583 N N . ASP A 1 71 ? -3.188 14.121 7.504 1.00 95.06 71 ASP A N 1
ATOM 584 C CA . ASP A 1 71 ? -1.853 13.735 7.953 1.00 95.06 71 ASP A CA 1
ATOM 585 C C . ASP A 1 71 ? -1.117 14.939 8.567 1.00 95.06 71 ASP A C 1
ATOM 587 O O . ASP A 1 71 ? -1.589 16.083 8.511 1.00 95.06 71 ASP A O 1
ATOM 591 N N . LEU A 1 72 ? 0.057 14.700 9.140 1.00 92.44 72 LEU A N 1
ATOM 592 C CA . LEU A 1 72 ? 0.958 15.728 9.645 1.00 92.44 72 LEU A CA 1
ATOM 593 C C . LEU A 1 72 ? 2.377 15.416 9.181 1.00 92.44 72 LEU A C 1
ATOM 595 O O . LEU A 1 72 ? 2.883 14.319 9.389 1.00 92.44 72 LEU A O 1
ATOM 599 N N . THR A 1 73 ? 3.037 16.389 8.556 1.00 91.19 73 THR A N 1
ATOM 600 C CA . THR A 1 73 ? 4.400 16.188 8.058 1.00 91.19 73 THR A CA 1
ATOM 601 C C . THR A 1 73 ? 5.319 17.345 8.403 1.00 91.19 73 THR A C 1
ATOM 603 O O . THR A 1 73 ? 4.890 18.459 8.700 1.00 91.19 73 THR A O 1
ATOM 606 N N . MET A 1 74 ? 6.614 17.078 8.347 1.00 90.62 74 MET A N 1
ATOM 607 C CA . MET A 1 74 ? 7.671 18.056 8.540 1.00 90.62 74 MET A CA 1
ATOM 608 C C . MET A 1 74 ? 8.108 18.605 7.181 1.00 90.62 74 MET A C 1
ATOM 610 O O . MET A 1 74 ? 8.238 17.850 6.221 1.00 90.62 74 MET A O 1
ATOM 614 N N . THR A 1 75 ? 8.385 19.904 7.080 1.00 90.00 75 THR A N 1
ATOM 615 C CA . THR A 1 75 ? 8.948 20.473 5.846 1.00 90.00 75 THR A CA 1
ATOM 616 C C . THR A 1 75 ? 10.447 20.681 5.951 1.00 90.00 75 THR A C 1
ATOM 618 O O . THR A 1 75 ? 10.921 21.339 6.884 1.00 90.00 75 THR A O 1
ATOM 621 N N . GLY A 1 76 ? 11.159 20.225 4.920 1.00 87.69 76 GLY A N 1
ATOM 622 C CA . GLY A 1 76 ? 12.594 20.414 4.767 1.00 87.69 76 GLY A CA 1
ATOM 623 C C . GLY A 1 76 ? 13.382 19.332 5.491 1.00 87.69 76 GLY A C 1
ATOM 624 O O . GLY A 1 76 ? 13.676 19.472 6.675 1.00 87.69 76 GLY A O 1
ATOM 625 N N . ASP A 1 77 ? 13.785 18.302 4.747 1.00 88.31 77 ASP A N 1
ATOM 626 C CA . ASP A 1 77 ? 14.465 17.096 5.245 1.00 88.31 77 ASP A CA 1
ATOM 627 C C . ASP A 1 77 ? 15.675 17.391 6.145 1.00 88.31 77 ASP A C 1
ATOM 629 O O . ASP A 1 77 ? 15.963 16.644 7.076 1.00 88.31 77 ASP A O 1
ATOM 633 N N . TYR A 1 78 ? 16.368 18.504 5.885 1.00 90.12 78 TYR A N 1
ATOM 634 C CA . TYR A 1 78 ? 17.539 18.937 6.652 1.00 90.12 78 TYR A CA 1
ATOM 635 C C . TYR A 1 78 ? 17.282 20.129 7.572 1.00 90.12 78 TYR A C 1
ATOM 637 O O . TYR A 1 78 ? 18.015 20.310 8.542 1.00 90.12 78 TYR A O 1
ATOM 645 N N . SER A 1 79 ? 16.302 20.978 7.258 1.00 90.44 79 SER A N 1
ATOM 646 C CA . SER A 1 79 ? 16.074 22.204 8.023 1.00 90.44 79 SER A CA 1
ATOM 647 C C . SER A 1 79 ? 15.159 21.973 9.221 1.00 90.44 79 SER A C 1
ATOM 649 O O . SER A 1 79 ? 15.326 22.657 10.228 1.00 90.44 79 SER A O 1
ATOM 651 N N . ASN A 1 80 ? 14.225 21.016 9.119 1.00 83.38 80 ASN A N 1
ATOM 652 C CA . ASN A 1 80 ? 13.234 20.694 10.149 1.00 83.38 80 ASN A CA 1
ATOM 653 C C . ASN A 1 80 ? 12.553 21.959 10.715 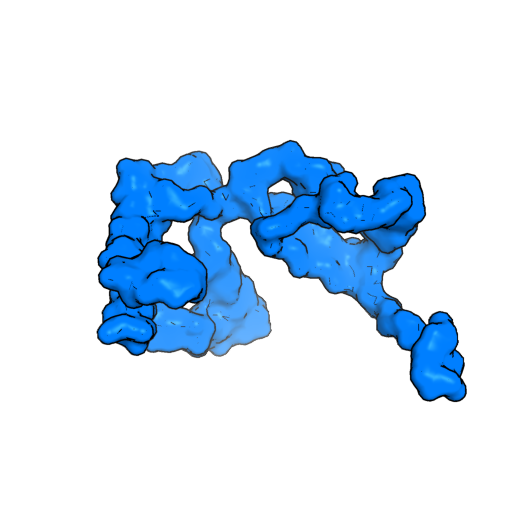1.00 83.38 80 ASN A C 1
ATOM 655 O O . ASN A 1 80 ? 12.435 22.160 11.922 1.00 83.38 80 ASN A O 1
ATOM 659 N N . GLN A 1 81 ? 12.201 22.892 9.827 1.00 87.62 81 GLN A N 1
ATOM 660 C CA . GLN A 1 81 ? 11.803 24.239 10.244 1.00 87.62 81 GLN A CA 1
ATOM 661 C C . GLN A 1 81 ? 10.321 24.354 10.581 1.00 87.62 81 GLN A C 1
ATOM 663 O O . GLN A 1 81 ? 9.946 25.214 11.382 1.00 87.62 81 GLN A O 1
ATOM 668 N N . HIS A 1 82 ? 9.475 23.524 9.969 1.00 88.56 82 HIS A N 1
ATOM 669 C CA . HIS A 1 82 ? 8.032 23.614 10.149 1.00 88.56 82 HIS A CA 1
ATOM 670 C C . HIS A 1 82 ? 7.381 22.242 10.215 1.00 88.56 82 HIS A C 1
ATOM 672 O O . HIS A 1 82 ? 7.815 21.289 9.568 1.00 88.56 82 HIS A O 1
ATOM 678 N N . MET A 1 83 ? 6.282 22.209 10.959 1.00 89.38 83 MET A N 1
ATOM 679 C CA . MET A 1 83 ? 5.323 21.121 10.983 1.00 89.38 83 MET A CA 1
ATOM 680 C C . MET A 1 83 ? 4.053 21.592 10.275 1.00 89.38 83 MET A C 1
ATOM 682 O O . MET A 1 83 ? 3.546 22.680 10.559 1.00 89.38 83 MET A O 1
ATOM 686 N N . VAL A 1 84 ? 3.572 20.807 9.317 1.00 92.25 84 VAL A N 1
ATOM 687 C CA . VAL A 1 84 ? 2.505 21.191 8.394 1.00 92.25 84 VAL A CA 1
ATOM 688 C C . VAL A 1 84 ? 1.357 20.191 8.468 1.00 92.25 84 VAL A C 1
ATOM 690 O O . VAL A 1 84 ? 1.543 19.028 8.101 1.00 92.25 84 VAL A O 1
ATOM 693 N N . PRO A 1 85 ? 0.156 20.633 8.891 1.00 92.81 85 PRO A N 1
ATOM 694 C CA . PRO A 1 85 ? -1.039 19.804 8.838 1.00 92.81 85 PRO A CA 1
ATOM 695 C C . PRO A 1 85 ? -1.486 19.623 7.389 1.00 92.81 85 PRO A C 1
ATOM 697 O O . PRO A 1 85 ? -1.888 20.578 6.719 1.00 92.81 85 PRO A O 1
ATOM 700 N N . MET A 1 86 ? -1.458 18.382 6.921 1.00 95.12 86 MET A N 1
ATOM 701 C CA . MET A 1 86 ? -1.985 17.967 5.627 1.00 95.12 86 MET A CA 1
ATOM 702 C C . MET A 1 86 ? -3.466 17.641 5.794 1.00 95.12 86 MET A C 1
ATOM 704 O O . MET A 1 86 ? -3.859 16.496 5.980 1.00 95.12 86 MET A O 1
ATOM 708 N N . LYS A 1 87 ? -4.305 18.677 5.806 1.00 95.31 87 LYS A N 1
ATOM 709 C CA . LYS A 1 87 ? -5.753 18.505 5.968 1.00 95.31 87 LYS A CA 1
ATOM 710 C C . LYS A 1 87 ? -6.357 17.854 4.728 1.00 95.31 87 LYS A C 1
ATOM 712 O O . LYS A 1 87 ? -6.015 18.242 3.609 1.00 95.31 87 LYS A O 1
ATOM 717 N N . ARG A 1 88 ? -7.340 16.976 4.933 1.00 97.00 88 ARG A N 1
ATOM 718 C CA . ARG A 1 88 ? -8.151 16.429 3.845 1.00 97.00 88 ARG A CA 1
ATOM 719 C C . ARG A 1 88 ? -8.791 17.557 3.033 1.00 97.00 88 ARG A C 1
ATOM 721 O O . ARG A 1 88 ? -9.515 18.391 3.578 1.00 97.00 88 ARG A O 1
ATOM 728 N N . VAL A 1 89 ? -8.553 17.549 1.725 1.00 98.00 89 VAL A N 1
ATOM 729 C CA . VAL A 1 89 ? -9.040 18.567 0.781 1.00 98.00 89 VAL A CA 1
ATOM 730 C C . VAL A 1 89 ? -10.339 18.122 0.114 1.00 98.00 89 VAL A C 1
ATOM 732 O O . VAL A 1 89 ? -11.245 18.930 -0.081 1.00 98.00 89 VAL A O 1
ATOM 735 N N . VAL A 1 90 ? -10.449 16.837 -0.221 1.00 98.00 90 VAL A N 1
ATOM 736 C CA . VAL A 1 90 ? -11.638 16.229 -0.835 1.00 98.00 90 VAL A CA 1
ATOM 737 C C . VAL A 1 90 ? -11.968 14.905 -0.149 1.00 98.00 90 VAL A C 1
ATOM 739 O O . VAL A 1 90 ? -11.121 14.327 0.520 1.00 98.00 90 VAL A O 1
ATOM 742 N N . ALA A 1 91 ? -13.205 14.426 -0.273 1.00 97.81 91 ALA A N 1
ATOM 743 C CA . ALA A 1 91 ? -13.540 13.076 0.183 1.00 97.81 91 ALA A CA 1
ATOM 744 C C . ALA A 1 91 ? -12.864 12.014 -0.714 1.00 97.81 91 ALA A C 1
ATOM 746 O O . ALA A 1 91 ? -12.651 12.315 -1.896 1.00 97.81 91 ALA A O 1
ATOM 747 N N . PRO A 1 92 ? -12.586 10.802 -0.187 1.00 97.69 92 PRO A N 1
ATOM 748 C CA . PRO A 1 92 ? -12.143 9.666 -0.991 1.00 97.69 92 PRO A CA 1
ATOM 749 C C . PRO A 1 92 ? -13.014 9.470 -2.232 1.00 97.69 92 PRO A C 1
ATOM 751 O O . PRO A 1 92 ? -14.245 9.576 -2.166 1.00 97.69 92 PRO A O 1
ATOM 754 N N . ARG A 1 93 ? -12.370 9.244 -3.375 1.00 96.75 93 ARG A N 1
ATOM 755 C CA . ARG A 1 93 ? -13.042 9.054 -4.660 1.00 96.75 93 ARG A CA 1
ATOM 756 C C . ARG A 1 93 ? -13.431 7.599 -4.877 1.00 96.75 93 ARG A C 1
ATOM 758 O O . ARG A 1 93 ? -12.647 6.691 -4.627 1.00 96.75 93 ARG A O 1
ATOM 765 N N . ASP A 1 94 ? -14.630 7.410 -5.420 1.00 96.38 94 ASP A N 1
ATOM 766 C CA . ASP A 1 94 ? -15.174 6.105 -5.794 1.00 96.38 94 ASP A CA 1
ATOM 767 C C . ASP A 1 94 ? -15.089 5.097 -4.633 1.00 96.38 94 ASP A C 1
ATOM 769 O O . ASP A 1 94 ? -15.675 5.326 -3.575 1.00 96.38 94 ASP A O 1
ATOM 773 N N . GLU A 1 95 ? -14.362 3.997 -4.821 1.00 96.81 95 GLU A N 1
ATOM 774 C CA . GLU A 1 95 ? -14.159 2.944 -3.821 1.00 96.81 95 GLU A CA 1
ATOM 775 C C . GLU A 1 95 ? -12.766 3.009 -3.173 1.00 96.81 95 GLU A C 1
ATOM 777 O O . GLU A 1 95 ? -12.351 2.060 -2.507 1.00 96.81 95 GLU A O 1
ATOM 782 N N . ALA A 1 96 ? -12.020 4.103 -3.376 1.00 97.94 96 ALA A N 1
ATOM 783 C CA . ALA A 1 96 ? -10.690 4.261 -2.804 1.00 97.94 96 ALA A CA 1
ATOM 784 C C . ALA A 1 96 ? -10.748 4.344 -1.275 1.00 97.94 96 ALA A C 1
ATOM 786 O O . ALA A 1 96 ? -11.615 5.003 -0.694 1.00 97.94 96 ALA A O 1
ATOM 787 N N . ARG A 1 97 ? -9.793 3.682 -0.619 1.00 97.50 97 ARG A N 1
ATOM 788 C CA . ARG A 1 97 ? -9.700 3.615 0.844 1.00 97.50 97 ARG A CA 1
ATOM 789 C C . ARG A 1 97 ? -8.306 3.996 1.320 1.00 97.50 97 ARG A C 1
ATOM 791 O O . ARG A 1 97 ? -7.323 3.795 0.610 1.00 97.50 97 ARG A O 1
ATOM 798 N N . ASP A 1 98 ? -8.225 4.532 2.532 1.00 96.69 98 ASP A N 1
ATOM 799 C CA . ASP A 1 98 ? -6.944 4.770 3.192 1.00 96.69 98 ASP A CA 1
ATOM 800 C C . ASP A 1 98 ? -6.257 3.428 3.467 1.00 96.69 98 ASP A C 1
ATOM 802 O O . ASP A 1 98 ? -6.890 2.494 3.968 1.00 96.69 98 ASP A O 1
ATOM 806 N N . ASP A 1 99 ? -4.953 3.331 3.185 1.00 96.25 99 ASP A N 1
ATOM 807 C CA . ASP A 1 99 ? -4.174 2.114 3.452 1.00 96.25 99 ASP A CA 1
ATOM 808 C C . ASP A 1 99 ? -4.315 1.668 4.919 1.00 96.25 99 ASP A C 1
ATOM 810 O O . ASP A 1 99 ? -4.441 0.477 5.197 1.00 96.25 99 ASP A O 1
ATOM 814 N N . PHE A 1 100 ? -4.369 2.622 5.859 1.00 95.81 100 PHE A N 1
ATOM 815 C CA . PHE A 1 100 ? -4.574 2.350 7.285 1.00 95.81 100 PHE A CA 1
ATOM 816 C C . PHE A 1 100 ? -5.855 1.545 7.549 1.00 95.81 100 PHE A C 1
ATOM 818 O O . PHE A 1 100 ? -5.818 0.545 8.265 1.00 95.81 100 PHE A O 1
ATOM 825 N N . ASP A 1 101 ? -6.975 1.930 6.932 1.00 96.19 101 ASP A N 1
ATOM 826 C CA . ASP A 1 101 ? -8.249 1.229 7.097 1.00 96.19 101 ASP A CA 1
ATOM 827 C C . ASP A 1 101 ? -8.241 -0.151 6.439 1.00 96.19 101 ASP A C 1
ATOM 829 O O . ASP A 1 101 ? -8.800 -1.100 6.994 1.00 96.19 101 ASP A O 1
ATOM 833 N N . VAL A 1 102 ? -7.597 -0.276 5.274 1.00 96.88 102 VAL A N 1
ATOM 834 C CA . VAL A 1 102 ? -7.437 -1.561 4.580 1.00 96.88 102 VAL A CA 1
ATOM 835 C C . VAL A 1 102 ? -6.646 -2.538 5.454 1.00 96.88 102 VAL A C 1
ATOM 837 O O . VAL A 1 102 ? -7.088 -3.667 5.662 1.00 96.88 102 VAL A O 1
ATOM 840 N N . PHE A 1 103 ? -5.517 -2.113 6.025 1.00 97.06 103 PHE A N 1
ATOM 841 C CA . PHE A 1 103 ? -4.702 -2.969 6.893 1.00 97.06 103 PHE A CA 1
ATOM 842 C C . PHE A 1 103 ? -5.353 -3.260 8.249 1.00 97.06 103 PHE A C 1
ATOM 844 O O . PHE A 1 103 ? -5.174 -4.357 8.786 1.00 97.06 103 PHE A O 1
ATOM 851 N N . ALA A 1 104 ? -6.166 -2.344 8.773 1.00 97.62 104 ALA A N 1
ATOM 852 C CA . ALA A 1 104 ? -6.969 -2.585 9.965 1.00 97.62 104 ALA A CA 1
ATOM 853 C C . ALA A 1 104 ? -8.031 -3.679 9.730 1.00 97.62 104 ALA A C 1
ATOM 855 O O . ALA A 1 104 ? -8.172 -4.588 10.549 1.00 97.62 104 ALA A O 1
ATOM 856 N N . ASP A 1 105 ? -8.729 -3.646 8.591 1.00 97.62 105 ASP A N 1
ATOM 857 C CA . ASP A 1 105 ? -9.703 -4.682 8.220 1.00 97.62 105 ASP A CA 1
ATOM 858 C C . ASP A 1 105 ? -9.041 -6.032 7.935 1.00 97.62 105 ASP A C 1
ATOM 860 O O . ASP A 1 105 ? -9.551 -7.076 8.341 1.00 97.62 105 ASP A O 1
ATOM 864 N N . LEU A 1 106 ? -7.888 -6.030 7.260 1.00 97.00 106 LEU A N 1
ATOM 865 C CA . LEU A 1 106 ? -7.112 -7.250 7.024 1.00 97.00 106 LEU A CA 1
ATOM 866 C C . LEU A 1 106 ? -6.661 -7.890 8.333 1.00 97.00 106 LEU A C 1
ATOM 868 O O . LEU A 1 106 ? -6.680 -9.112 8.452 1.00 97.00 106 LEU A O 1
ATOM 872 N N . SER A 1 107 ? -6.291 -7.070 9.316 1.00 98.00 107 SER A N 1
ATOM 873 C CA . SER A 1 107 ? -5.907 -7.552 10.640 1.00 98.00 107 SER A CA 1
ATOM 874 C C . SER A 1 107 ? -7.082 -8.248 11.336 1.00 98.00 107 SER A C 1
ATOM 876 O O . SER A 1 107 ? -6.885 -9.317 11.906 1.00 98.00 107 SER A O 1
ATOM 878 N N . GLU A 1 108 ? -8.303 -7.711 11.237 1.00 98.00 108 GLU A N 1
ATOM 879 C CA . GLU A 1 108 ? -9.514 -8.371 11.761 1.00 98.00 108 GLU A CA 1
ATOM 880 C C . GLU A 1 108 ? -9.833 -9.686 11.047 1.00 98.00 108 GLU A C 1
ATOM 882 O O . GLU A 1 108 ? -10.217 -10.668 11.678 1.00 98.00 108 GLU A O 1
ATOM 887 N N . MET A 1 109 ? -9.662 -9.724 9.723 1.00 97.38 109 MET A N 1
ATOM 888 C CA . MET A 1 109 ? -9.854 -10.949 8.943 1.00 97.38 109 MET A CA 1
ATOM 889 C C . MET A 1 109 ? -8.816 -12.022 9.283 1.00 97.38 109 MET A C 1
ATOM 891 O O . MET A 1 109 ? -9.113 -13.213 9.195 1.00 97.38 109 MET A O 1
ATOM 895 N N . TRP A 1 110 ? -7.604 -11.609 9.653 1.00 96.44 110 TRP A N 1
ATOM 896 C CA . TRP A 1 110 ? -6.529 -12.514 10.041 1.00 96.44 110 TRP A CA 1
ATOM 897 C C . TRP A 1 110 ? -6.783 -13.152 11.408 1.00 96.44 110 TRP A C 1
ATOM 899 O O . TRP A 1 110 ? -6.559 -14.348 11.595 1.00 96.44 110 TRP A O 1
ATOM 909 N N . GLU A 1 111 ? -7.245 -12.358 12.370 1.00 97.69 111 GLU A N 1
ATOM 910 C CA . GLU A 1 111 ? -7.501 -12.805 13.732 1.00 97.69 111 GLU A CA 1
ATOM 911 C C . GLU A 1 111 ? -8.560 -11.916 14.389 1.00 97.69 111 GLU A C 1
ATOM 913 O O . GLU A 1 111 ? -8.480 -10.691 14.311 1.00 97.69 111 GLU A O 1
ATOM 918 N N . ALA A 1 112 ? -9.520 -12.527 15.089 1.00 97.88 112 ALA A N 1
ATOM 919 C CA . ALA A 1 112 ? -10.553 -11.793 15.817 1.00 97.88 112 ALA A CA 1
ATOM 920 C C . ALA A 1 112 ? -9.935 -10.769 16.790 1.00 97.88 112 ALA A C 1
ATOM 922 O O . ALA A 1 112 ? -9.033 -11.101 17.565 1.00 97.88 112 ALA A O 1
ATOM 923 N N . GLY A 1 113 ? -10.417 -9.524 16.748 1.00 97.62 113 GLY A N 1
ATOM 924 C CA . GLY A 1 113 ? -9.846 -8.406 17.512 1.00 97.62 113 GLY A CA 1
ATOM 925 C C . GLY A 1 113 ? -8.551 -7.834 16.916 1.00 97.62 113 GLY A C 1
ATOM 926 O O . GLY A 1 113 ? -7.877 -7.010 17.540 1.00 97.62 113 GLY A O 1
ATOM 927 N N . GLY A 1 114 ? -8.162 -8.265 15.717 1.00 98.25 114 GLY A N 1
ATOM 928 C CA . GLY A 1 114 ? -7.000 -7.752 15.004 1.00 98.25 114 GLY A CA 1
ATOM 929 C C . GLY A 1 114 ? -7.130 -6.278 14.629 1.00 98.25 114 GLY A C 1
ATOM 930 O O . GLY A 1 114 ? -6.128 -5.567 14.698 1.00 98.25 114 GLY A O 1
ATOM 931 N N . ARG A 1 115 ? -8.340 -5.778 14.328 1.00 98.00 115 ARG A N 1
ATOM 932 C CA . ARG A 1 115 ? -8.547 -4.343 14.064 1.00 98.00 115 ARG A CA 1
ATOM 933 C C . ARG A 1 115 ? -8.208 -3.507 15.284 1.00 98.00 115 ARG A C 1
ATOM 935 O O . ARG A 1 115 ? -7.431 -2.570 15.169 1.00 98.00 115 ARG A O 1
ATOM 942 N N . GLU A 1 116 ? -8.766 -3.848 16.443 1.00 97.38 116 GLU A N 1
ATOM 943 C CA . GLU A 1 116 ? -8.528 -3.107 17.688 1.00 97.38 116 GLU A CA 1
ATOM 944 C C . GLU A 1 116 ? -7.042 -3.096 18.058 1.00 97.38 116 GLU A C 1
ATOM 946 O O . GLU A 1 116 ? -6.506 -2.057 18.431 1.00 97.38 116 GLU A O 1
ATOM 951 N N . ARG A 1 117 ? -6.353 -4.228 17.880 1.00 97.44 117 ARG A N 1
ATOM 952 C CA . ARG A 1 117 ? -4.907 -4.329 18.105 1.00 97.44 117 ARG A CA 1
ATOM 953 C C . ARG A 1 117 ? -4.099 -3.464 17.139 1.00 97.44 117 ARG A C 1
ATOM 955 O O . ARG A 1 117 ? -3.127 -2.853 17.561 1.00 97.44 117 ARG A O 1
ATOM 962 N N . PHE A 1 118 ? -4.473 -3.440 15.861 1.00 97.62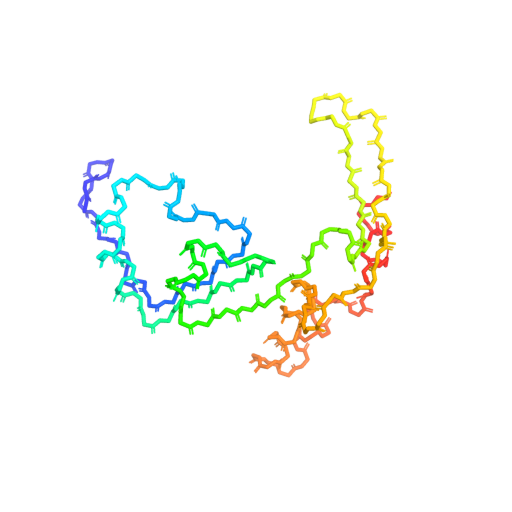 118 PHE A N 1
ATOM 963 C CA . PHE A 1 118 ? -3.783 -2.656 14.838 1.00 97.62 118 PHE A CA 1
ATOM 964 C C . PHE A 1 118 ? -4.010 -1.152 15.023 1.00 97.62 118 PHE A C 1
ATOM 966 O O . PHE A 1 118 ? -3.075 -0.366 14.911 1.00 97.62 118 PHE A O 1
ATOM 973 N N . THR A 1 119 ? -5.248 -0.744 15.314 1.00 96.88 119 THR A N 1
ATOM 974 C CA . THR A 1 119 ? -5.603 0.673 15.460 1.00 96.88 119 THR A CA 1
ATOM 975 C C . THR A 1 119 ? -5.332 1.220 16.857 1.00 96.88 119 THR A C 1
ATOM 977 O O . THR A 1 119 ? -5.364 2.434 17.037 1.00 96.88 119 THR A O 1
ATOM 980 N N . GLU A 1 120 ? -5.118 0.351 17.849 1.00 97.06 120 GLU A N 1
ATOM 981 C CA . GLU A 1 120 ? -5.105 0.671 19.284 1.00 97.06 120 GLU A CA 1
ATOM 982 C C . GLU A 1 120 ? -6.372 1.413 19.752 1.00 97.06 120 GLU A C 1
ATOM 984 O O . GLU A 1 120 ? -6.340 2.198 20.700 1.00 97.06 120 GLU A O 1
ATOM 989 N N . GLY A 1 121 ? -7.495 1.221 19.051 1.00 95.44 121 GLY A N 1
ATOM 990 C CA . GLY A 1 121 ? -8.736 1.959 19.299 1.00 95.44 121 GLY A CA 1
ATOM 991 C C . GLY A 1 121 ? -8.664 3.456 18.961 1.00 95.44 121 GLY A C 1
ATOM 992 O O . GLY A 1 121 ? -9.581 4.199 19.314 1.00 95.44 121 GLY A O 1
ATOM 993 N N . LYS A 1 122 ? -7.601 3.909 18.286 1.00 95.69 122 LYS A N 1
ATOM 994 C CA . LYS A 1 122 ? -7.398 5.306 17.888 1.00 95.69 122 LYS A CA 1
ATOM 995 C C . LYS A 1 122 ? -7.900 5.564 16.466 1.00 95.69 122 LYS A C 1
ATOM 997 O O . LYS A 1 122 ? -7.804 4.721 15.575 1.00 95.69 122 LYS A O 1
ATOM 1002 N N . THR A 1 123 ? -8.412 6.770 16.265 1.00 91.75 123 THR A N 1
ATOM 1003 C CA . THR A 1 123 ? -8.697 7.377 14.956 1.00 91.75 123 THR A CA 1
ATOM 1004 C C . THR A 1 123 ? -7.422 7.929 14.311 1.00 91.75 123 THR A C 1
ATOM 1006 O O . THR A 1 123 ? -6.391 8.051 14.974 1.00 91.75 123 THR A O 1
ATOM 1009 N N . ASP A 1 124 ? -7.497 8.300 13.030 1.00 88.06 124 ASP A N 1
ATOM 1010 C CA . ASP A 1 124 ? -6.419 8.979 12.297 1.00 88.06 124 ASP A CA 1
ATOM 1011 C C . ASP A 1 124 ? -5.910 10.219 13.053 1.00 88.06 124 ASP A C 1
ATOM 1013 O O . ASP A 1 124 ? -4.720 10.339 13.331 1.00 88.06 124 ASP A O 1
ATOM 1017 N N . LEU A 1 125 ? -6.814 11.102 13.485 1.00 91.56 125 LEU A N 1
ATOM 1018 C CA . LEU A 1 125 ? -6.457 12.320 14.216 1.00 91.56 125 LEU A CA 1
ATOM 1019 C C . LEU A 1 125 ? -5.837 12.031 15.588 1.00 91.56 125 LEU A C 1
ATOM 1021 O O . LEU A 1 125 ? -4.882 12.698 15.975 1.00 91.56 125 LEU A O 1
ATOM 1025 N N . GLN A 1 126 ? -6.332 11.019 16.305 1.00 94.56 126 GLN A N 1
ATOM 1026 C CA . GLN A 1 126 ? -5.749 10.617 17.590 1.00 94.56 126 GLN A CA 1
ATOM 1027 C C . GLN A 1 126 ? -4.342 10.040 17.425 1.00 94.56 126 GLN A C 1
ATOM 1029 O O . GLN A 1 126 ? -3.495 10.248 18.287 1.00 94.56 126 GLN A O 1
ATOM 1034 N N . TRP A 1 127 ? -4.065 9.338 16.323 1.00 94.56 127 TRP A N 1
ATOM 1035 C CA . TRP A 1 127 ? -2.700 8.930 16.000 1.00 94.56 127 TRP A CA 1
ATOM 1036 C C . TRP A 1 127 ? -1.797 10.139 15.760 1.00 94.56 127 TRP A C 1
ATOM 1038 O O . TRP A 1 127 ? -0.718 10.212 16.351 1.00 94.56 127 TRP A O 1
ATOM 1048 N N . LEU A 1 128 ? -2.255 11.123 14.982 1.00 91.88 128 LEU A N 1
ATOM 1049 C CA . LEU A 1 128 ? -1.497 12.353 14.737 1.00 91.88 128 LEU A CA 1
ATOM 1050 C C . LEU A 1 128 ? -1.185 13.124 16.030 1.00 91.88 128 LEU A C 1
ATOM 1052 O O . LEU A 1 128 ? -0.071 13.620 16.170 1.00 91.88 128 LEU A O 1
ATOM 1056 N N . GLU A 1 129 ? -2.117 13.166 16.988 1.00 90.88 129 GLU A N 1
ATOM 1057 C CA . GLU A 1 129 ? -1.910 13.762 18.321 1.00 90.88 129 GLU A CA 1
ATOM 1058 C C . GLU A 1 129 ? -0.859 13.032 19.175 1.00 90.88 129 GLU A C 1
ATOM 1060 O O . GLU A 1 129 ? -0.342 13.609 20.124 1.00 90.88 129 GLU A O 1
ATOM 1065 N N . THR A 1 130 ? -0.555 11.759 18.897 1.00 88.12 130 THR A N 1
ATOM 1066 C CA . THR A 1 130 ? 0.438 10.999 19.683 1.00 88.12 130 THR A CA 1
ATOM 1067 C C . THR A 1 130 ? 1.861 11.100 19.150 1.00 88.12 130 THR A C 1
ATOM 1069 O O . THR A 1 130 ? 2.806 10.871 19.904 1.00 88.12 130 THR A O 1
ATOM 1072 N N . PHE A 1 131 ? 2.033 11.404 17.863 1.00 79.62 131 PHE A N 1
ATOM 1073 C CA . PHE A 1 131 ? 3.358 11.485 17.246 1.00 79.62 131 PHE A CA 1
ATOM 1074 C C . PHE A 1 131 ? 4.070 12.818 17.511 1.00 79.62 131 PHE A C 1
ATOM 1076 O O . PHE A 1 131 ? 5.290 12.884 17.341 1.00 79.62 131 PHE A O 1
ATOM 1083 N N . TYR A 1 132 ? 3.334 13.849 17.934 1.00 64.25 132 TYR A N 1
ATOM 1084 C CA . TYR A 1 132 ? 3.804 15.229 18.060 1.00 64.25 132 TYR A CA 1
ATOM 1085 C C . TYR A 1 132 ? 3.196 15.927 19.274 1.00 64.25 132 TYR A C 1
ATOM 1087 O O . TYR A 1 132 ? 3.898 16.789 19.853 1.00 64.25 132 TYR A O 1
#

Secondary structure (DSSP, 8-state):
-EETTEE-------EEEEES--HHHHSS-HHHHHHHHTSSSEEEEEESS--HHHHT-SEEEEBPPGGGS-EEEEE-TTT--EEEEE---SPPPTT-B-HHHHHHHHHHHHSTTHHHHHHTT--HHHHHHHH-

Foldseek 3Di:
DDDPNDDDDDDQAQEEEEEDDAQCPPDPDNVVVLVVLVRHVAYEYEEQDPHPSVVSGPYYAHAFDLLQAWDWDAPDPPPSPDIDTSHNNDHGPDRHDHPLVVVLVVLCVVDPCGNCVSCVPDDPVRVRVVVD

Organism: NCBI:txid158836

Solvent-accessible surface area (backbone atoms only — not comparable to full-atom values): 7974 Å² total; per-residue (Å²): 87,83,55,97,94,36,88,44,78,79,80,89,61,46,68,45,81,46,68,82,70,55,60,69,74,77,46,78,61,53,73,61,45,57,66,56,66,69,62,38,81,44,35,38,26,40,36,70,60,94,41,72,42,46,74,71,34,81,40,72,45,50,26,47,56,74,51,37,36,72,51,74,46,73,47,54,100,86,69,68,74,44,79,45,77,39,62,53,75,46,76,57,58,92,85,30,38,53,65,70,59,55,53,25,52,51,31,33,74,74,37,87,65,24,29,49,66,69,44,68,78,48,53,73,68,57,50,57,65,71,80,107

Radius of gyration: 18.73 Å; Cα contacts (8 Å, |Δi|>4): 178; chains: 1; bounding box: 47×44×39 Å

Sequence (132 aa):
YQHNGQDRHFPDIKFVWWAGGANFTHHQDTNRLIRAWQKPELVVISECFWTASAKHADIVLPATTSFERNDLTMTGDYSNQHMVPMKRVVAPRDEARDDFDVFADLSEMWEAGGRERFTEGKTDLQWLETFY

Nearest PDB structures (foldseek):
  7l5i-assembly1_A  TM=9.546E-01  e=9.709E-13  Haemophilus influenzae
  7l5s-assembly1_A  TM=9.551E-01  e=3.807E-12  Haemophilus influenzae
  1eu1-assembly1_A  TM=9.808E-01  e=5.484E-11  Cereibacter sphaeroides
  4dmr-assembly1_A  TM=9.537E-01  e=5.484E-11  Rhodobacter capsulatus
  1tmo-assembly1_A  TM=9.279E-01  e=2.652E-08  Shewanella massilia

pLDDT: mean 94.53, std 4.46, range [64.25, 98.31]

InterPro domains:
  IPR006655 Molybdopterin oxidoreductase, prokaryotic, conserved site [PS00490] (51-68)
  IPR006656 Molybdopterin oxidoreductase [PF00384] (12-108)
  IPR050612 Prokaryotic Molybdopterin Oxidoreductases [PTHR43742] (3-132)

Mean predicted aligned error: 4.17 Å